Protein AF-A0A673H140-F1 (afdb_monomer_lite)

Secondary structure (DSSP, 8-state):
-------------------------S--TT-----TTPPPPPS-TTTTS-HHHHHHHHHHHT-HHHHHHHHHHHHHTT-HHHHHHHHHHHHHHHHHHHHHHHT---------

pLDDT: mean 72.99, std 15.31, range [42.5, 95.88]

Structure (mmCIF, N/CA/C/O backbone):
data_AF-A0A673H140-F1
#
_entry.id   AF-A0A673H140-F1
#
loop_
_atom_site.group_PDB
_atom_site.id
_atom_site.type_symbol
_atom_site.label_atom_id
_atom_site.label_alt_id
_atom_site.label_comp_id
_atom_site.label_asym_id
_atom_site.label_entity_id
_atom_site.label_seq_id
_atom_site.pdbx_PDB_ins_code
_atom_site.Cartn_x
_atom_site.Cartn_y
_atom_site.Cartn_z
_atom_site.occupancy
_atom_site.B_iso_or_equiv
_atom_site.auth_seq_id
_atom_site.auth_comp_id
_atom_site.auth_asym_id
_atom_site.auth_atom_id
_atom_site.pdbx_PDB_model_num
ATOM 1 N N . MET A 1 1 ? 57.950 -21.718 57.709 1.00 42.59 1 MET A N 1
ATOM 2 C CA . MET A 1 1 ? 58.260 -21.784 56.261 1.00 42.59 1 MET A CA 1
ATOM 3 C C . MET A 1 1 ? 56.959 -21.671 55.474 1.00 42.59 1 MET A C 1
ATOM 5 O O . MET A 1 1 ? 56.028 -22.405 55.770 1.00 42.59 1 MET A O 1
ATOM 9 N N . LYS A 1 2 ? 56.861 -20.713 54.542 1.00 45.78 2 LYS A N 1
ATOM 10 C CA . LYS A 1 2 ? 55.693 -20.516 53.664 1.00 45.78 2 LYS A CA 1
ATOM 11 C C . LYS A 1 2 ? 55.659 -21.623 52.608 1.00 45.78 2 LYS A C 1
ATOM 13 O O . LYS A 1 2 ? 56.658 -21.803 51.921 1.00 45.78 2 LYS A O 1
ATOM 18 N N . THR A 1 3 ? 54.523 -22.288 52.410 1.00 48.66 3 THR A N 1
ATOM 19 C CA . THR A 1 3 ? 54.263 -23.022 51.162 1.00 48.66 3 THR A CA 1
ATOM 20 C C . THR A 1 3 ? 52.892 -22.646 50.610 1.00 48.66 3 THR A C 1
ATOM 22 O O . THR A 1 3 ? 51.837 -22.939 51.161 1.00 48.66 3 THR A O 1
ATOM 25 N N . SER A 1 4 ? 52.960 -21.898 49.513 1.00 50.91 4 SER A N 1
ATOM 26 C CA . SER A 1 4 ? 51.868 -21.521 48.628 1.00 50.91 4 SER A CA 1
ATOM 27 C C . SER A 1 4 ? 51.388 -22.761 47.869 1.00 50.91 4 SER A C 1
ATOM 29 O O . SER A 1 4 ? 52.201 -23.424 47.224 1.00 50.91 4 SER A O 1
ATOM 31 N N . ARG A 1 5 ? 50.089 -23.085 47.916 1.00 55.84 5 ARG A N 1
ATOM 32 C CA . ARG A 1 5 ? 49.480 -24.061 46.998 1.00 55.84 5 ARG A CA 1
ATOM 33 C C . ARG A 1 5 ? 48.533 -23.352 46.037 1.00 55.84 5 ARG A C 1
ATOM 35 O O . ARG A 1 5 ? 47.518 -22.783 46.427 1.00 55.84 5 ARG A O 1
ATOM 42 N N . LYS A 1 6 ? 48.942 -23.391 44.767 1.00 54.00 6 LYS A N 1
ATOM 43 C CA . LYS A 1 6 ? 48.210 -22.958 43.575 1.00 54.00 6 LYS A CA 1
ATOM 44 C C . LYS A 1 6 ? 46.882 -23.716 43.423 1.00 54.00 6 LYS A C 1
ATOM 46 O O . LYS A 1 6 ? 46.770 -24.885 43.775 1.00 54.00 6 LYS A O 1
ATOM 51 N N . ARG A 1 7 ? 45.916 -22.991 42.857 1.00 52.50 7 ARG A N 1
ATOM 52 C CA . ARG A 1 7 ? 44.509 -23.326 42.594 1.00 52.50 7 ARG A CA 1
ATOM 53 C C . ARG A 1 7 ? 44.331 -24.548 41.686 1.00 52.50 7 ARG A C 1
ATOM 55 O O . ARG A 1 7 ? 45.094 -24.719 40.743 1.00 52.50 7 ARG A O 1
ATOM 62 N N . SER A 1 8 ? 43.225 -25.264 41.865 1.00 46.72 8 SER A N 1
ATOM 63 C CA . SER A 1 8 ? 42.536 -25.931 40.758 1.00 46.72 8 SER A CA 1
ATOM 64 C C . SER A 1 8 ? 41.057 -25.577 40.855 1.00 46.72 8 SER A C 1
ATOM 66 O O . SER A 1 8 ? 40.376 -25.948 41.807 1.00 46.72 8 SER A O 1
ATOM 68 N N . ILE A 1 9 ? 40.608 -24.751 39.916 1.00 57.34 9 ILE A N 1
ATOM 69 C CA . ILE A 1 9 ?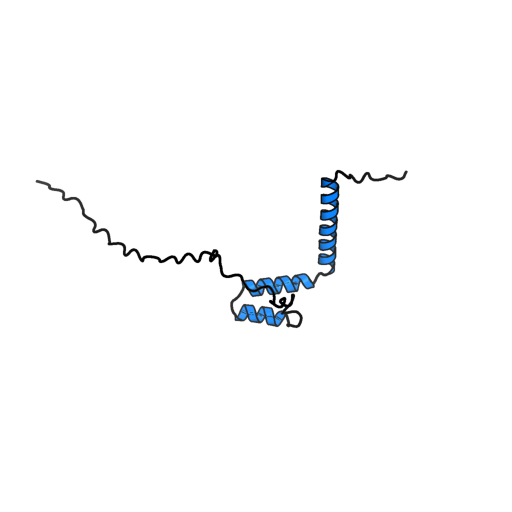 39.200 -24.432 39.700 1.00 57.34 9 ILE A CA 1
ATOM 70 C C . ILE A 1 9 ? 38.633 -25.649 38.973 1.00 57.34 9 ILE A C 1
ATOM 72 O O . ILE A 1 9 ? 39.116 -25.992 37.895 1.00 57.34 9 ILE A O 1
ATOM 76 N N . SER A 1 10 ? 37.650 -26.324 39.565 1.00 53.97 10 SER A N 1
ATOM 77 C CA . SER A 1 10 ? 36.905 -27.383 38.893 1.00 53.97 10 SER A CA 1
ATOM 78 C C . SER A 1 10 ? 36.112 -26.756 37.749 1.00 53.97 10 SER A C 1
ATOM 80 O O . SER A 1 10 ? 35.036 -26.194 37.958 1.00 53.97 10 SER A O 1
ATOM 82 N N . THR A 1 11 ? 36.679 -26.801 36.545 1.00 56.53 11 THR A N 1
ATOM 83 C CA . THR A 1 11 ? 35.9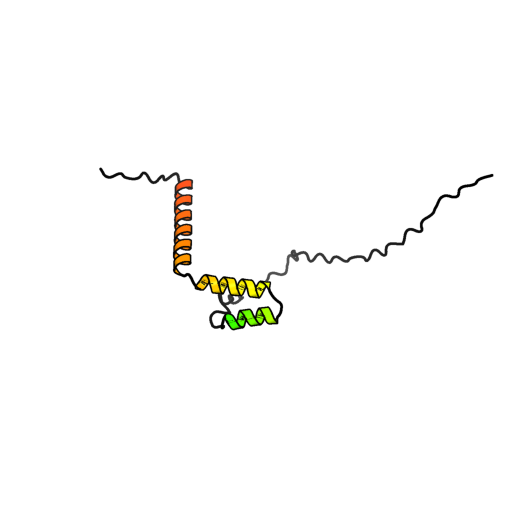90 -26.475 35.300 1.00 56.53 11 THR A CA 1
ATOM 84 C C . THR A 1 11 ? 34.739 -27.338 35.222 1.00 56.53 11 THR A C 1
ATOM 86 O O . THR A 1 11 ? 34.828 -28.563 35.151 1.00 56.53 11 THR A O 1
ATOM 89 N N . ALA A 1 12 ? 33.575 -26.694 35.286 1.00 51.62 12 ALA A N 1
ATOM 90 C CA . ALA A 1 12 ? 32.293 -27.327 35.048 1.00 51.62 12 ALA A CA 1
ATOM 91 C C . ALA A 1 12 ? 32.370 -28.129 33.741 1.00 51.62 12 ALA A C 1
ATOM 93 O O . ALA A 1 12 ? 32.742 -27.588 32.696 1.00 51.62 12 ALA A O 1
ATOM 94 N N . MET A 1 13 ? 32.044 -29.422 33.801 1.00 44.62 13 MET A N 1
ATOM 95 C CA . MET A 1 13 ? 31.792 -30.214 32.604 1.00 44.62 13 MET A CA 1
ATOM 96 C C . MET A 1 13 ? 30.576 -29.602 31.923 1.00 44.62 13 MET A C 1
ATOM 98 O O . MET A 1 13 ? 29.437 -29.829 32.318 1.00 44.62 13 MET A O 1
ATOM 102 N N . SER A 1 14 ? 30.870 -28.763 30.932 1.00 45.91 14 SER A N 1
ATOM 103 C CA . SER A 1 14 ? 29.945 -28.303 29.914 1.00 45.91 14 SER A CA 1
ATOM 104 C C . SER A 1 14 ? 29.170 -29.518 29.423 1.00 45.91 14 SER A C 1
ATOM 106 O O . SER A 1 14 ? 29.713 -30.358 28.700 1.00 45.91 14 SER A O 1
ATOM 108 N N . SER A 1 15 ? 27.908 -29.639 29.840 1.00 49.59 15 SER A N 1
ATOM 109 C CA . SER A 1 15 ? 26.948 -30.398 29.064 1.00 49.59 15 SER A CA 1
ATOM 110 C C . SER A 1 15 ? 26.851 -29.634 27.756 1.00 49.59 15 SER A C 1
ATOM 112 O O . SER A 1 15 ? 26.120 -28.645 27.649 1.00 49.59 15 SER A O 1
ATOM 114 N N . TYR A 1 16 ? 27.651 -30.049 26.779 1.00 49.50 16 TYR A N 1
ATOM 115 C CA . TYR A 1 16 ? 27.350 -29.798 25.390 1.00 49.50 16 TYR A CA 1
ATOM 116 C C . TYR A 1 16 ?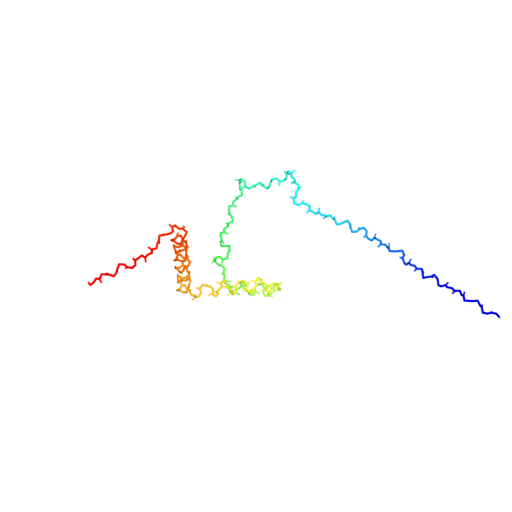 25.958 -30.401 25.204 1.00 49.50 16 TYR A C 1
ATOM 118 O O . TYR A 1 16 ? 25.777 -31.594 24.984 1.00 49.50 16 TYR A O 1
ATOM 126 N N . ALA A 1 17 ? 24.930 -29.576 25.400 1.00 51.06 17 ALA A N 1
ATOM 127 C CA . ALA A 1 17 ? 23.673 -29.788 24.737 1.00 51.06 17 ALA A CA 1
ATOM 128 C C . ALA A 1 17 ? 24.094 -29.893 23.279 1.00 51.06 17 ALA A C 1
ATOM 130 O O . ALA A 1 17 ? 24.518 -28.905 22.675 1.00 51.06 17 ALA A O 1
ATOM 131 N N . SER A 1 18 ? 24.151 -31.129 22.786 1.00 53.59 18 SER A N 1
ATOM 132 C CA . SER A 1 18 ? 24.286 -31.415 21.377 1.00 53.59 18 SER A CA 1
ATOM 133 C C . SER A 1 18 ? 23.065 -30.756 20.762 1.00 53.59 18 SER A C 1
ATOM 135 O O . SER A 1 18 ? 21.975 -31.324 20.738 1.00 53.59 18 SER A O 1
ATOM 137 N N . SER A 1 19 ? 23.217 -29.481 20.405 1.00 56.69 19 SER A N 1
ATOM 138 C CA . SER A 1 19 ? 22.312 -28.788 19.520 1.00 56.69 19 SER A CA 1
ATOM 139 C C . SER A 1 19 ? 22.450 -29.544 18.219 1.00 56.69 19 SER A C 1
ATOM 141 O O . SER A 1 19 ? 23.295 -29.216 17.385 1.00 56.69 19 SER A O 1
ATOM 143 N N . ASP A 1 20 ? 21.637 -30.589 18.080 1.00 55.28 20 ASP A N 1
ATOM 144 C CA . ASP A 1 20 ? 21.220 -31.142 16.807 1.00 55.28 20 ASP A CA 1
ATOM 145 C C . ASP A 1 20 ? 20.515 -29.999 16.072 1.00 55.28 20 ASP A C 1
ATOM 147 O O . ASP A 1 20 ? 19.292 -29.866 16.040 1.00 55.28 20 ASP A O 1
ATOM 151 N N . SER A 1 21 ? 21.327 -29.074 15.559 1.00 59.00 21 SER A N 1
ATOM 152 C CA . SER A 1 21 ? 20.934 -28.123 14.550 1.00 59.00 21 SER A CA 1
ATOM 153 C C . SER A 1 21 ? 20.644 -28.985 13.341 1.00 59.00 21 SER A C 1
ATOM 155 O O . SER A 1 21 ? 21.518 -29.242 12.510 1.00 59.00 21 SER A O 1
ATOM 157 N N . ARG A 1 22 ? 19.404 -29.475 13.261 1.00 60.78 22 ARG A N 1
ATOM 158 C CA . ARG A 1 22 ? 18.847 -29.999 12.024 1.00 60.78 22 ARG A CA 1
ATOM 159 C C . ARG A 1 22 ? 18.806 -28.822 11.075 1.00 60.78 22 ARG A C 1
ATOM 161 O O . ARG A 1 22 ? 17.817 -28.099 10.980 1.00 60.78 22 ARG A O 1
ATOM 168 N N . ARG A 1 23 ? 19.937 -28.580 10.419 1.00 55.69 23 ARG A N 1
ATOM 169 C CA . ARG A 1 23 ? 20.035 -27.683 9.285 1.00 55.69 23 ARG A CA 1
ATOM 170 C C . ARG A 1 23 ? 19.106 -28.283 8.248 1.00 55.69 23 ARG A C 1
ATOM 172 O O . ARG A 1 23 ? 19.457 -29.244 7.569 1.00 55.69 23 ARG A O 1
ATOM 179 N N . VAL A 1 24 ? 17.891 -27.750 8.179 1.00 56.03 24 VAL A N 1
ATOM 180 C CA . VAL A 1 24 ? 16.961 -28.052 7.101 1.00 56.03 24 VAL A CA 1
ATOM 181 C C . VAL A 1 24 ? 17.597 -27.462 5.852 1.00 56.03 24 VAL A C 1
ATOM 183 O O . VAL A 1 24 ? 17.530 -26.262 5.595 1.00 56.03 24 VAL A O 1
ATOM 186 N N . SER A 1 25 ? 18.329 -28.298 5.126 1.00 57.78 25 SER A N 1
ATOM 187 C CA . SER A 1 25 ? 18.820 -27.946 3.808 1.00 57.78 25 SER A CA 1
ATOM 188 C C . SER A 1 25 ? 17.611 -27.862 2.884 1.00 57.78 25 SER A C 1
ATOM 190 O O . SER A 1 25 ? 16.867 -28.832 2.748 1.00 57.78 25 SER A O 1
ATOM 192 N N . ALA A 1 26 ? 17.427 -26.723 2.215 1.00 60.81 26 ALA A N 1
ATOM 193 C CA . ALA A 1 26 ? 16.450 -26.597 1.132 1.00 60.81 26 ALA A CA 1
ATOM 194 C C . ALA A 1 26 ? 16.763 -27.540 -0.051 1.00 60.81 26 ALA A C 1
ATOM 196 O O . ALA A 1 26 ? 15.957 -27.678 -0.967 1.00 60.81 26 ALA A O 1
ATOM 197 N N . ALA A 1 27 ? 17.918 -28.209 -0.030 1.00 57.53 27 ALA A N 1
ATOM 198 C CA . ALA A 1 27 ? 18.339 -29.169 -1.031 1.00 57.53 27 ALA A CA 1
ATOM 199 C C . ALA A 1 27 ? 18.027 -30.613 -0.608 1.00 57.53 27 ALA A C 1
ATOM 201 O O . ALA A 1 27 ? 18.910 -31.468 -0.601 1.00 57.53 27 ALA A O 1
ATOM 202 N N . VAL A 1 28 ? 16.760 -30.929 -0.329 1.00 58.09 28 VAL A N 1
ATOM 203 C CA . VAL A 1 28 ? 16.278 -32.265 -0.712 1.00 58.09 28 VAL A CA 1
ATOM 204 C C . VAL A 1 28 ? 16.015 -32.188 -2.210 1.00 58.09 28 VAL A C 1
ATOM 206 O O . VAL A 1 28 ? 14.918 -31.859 -2.661 1.00 58.09 28 VAL A O 1
ATOM 209 N N . SER A 1 29 ? 17.072 -32.423 -2.990 1.00 62.12 29 SER A N 1
ATOM 210 C CA . SER A 1 29 ? 16.957 -32.695 -4.421 1.00 62.12 29 SER A CA 1
ATOM 211 C C . SER A 1 29 ? 16.042 -33.911 -4.584 1.00 62.12 29 SER A C 1
ATOM 213 O O . SER A 1 29 ? 16.459 -35.041 -4.349 1.00 62.12 29 SER A O 1
ATOM 215 N N . GLY A 1 30 ? 14.759 -33.678 -4.870 1.00 61.69 30 GLY A N 1
ATOM 216 C CA . GLY A 1 30 ? 13.775 -34.753 -5.026 1.00 61.69 30 GLY A CA 1
ATOM 217 C C . GLY A 1 30 ? 12.326 -34.349 -4.769 1.00 61.69 30 GLY A C 1
ATOM 218 O O . GLY A 1 30 ? 11.434 -34.859 -5.442 1.00 61.69 30 GLY A O 1
ATOM 219 N N . VAL A 1 31 ? 12.062 -33.383 -3.881 1.00 65.00 31 VAL A N 1
ATOM 220 C CA . VAL A 1 31 ? 10.688 -32.907 -3.639 1.00 65.00 31 VAL A CA 1
ATOM 221 C C . VAL A 1 31 ? 10.381 -31.755 -4.589 1.00 65.00 31 VAL A C 1
ATOM 223 O O . VAL A 1 31 ? 10.520 -30.577 -4.263 1.00 65.00 31 VAL A O 1
ATOM 226 N N . LYS A 1 32 ? 9.977 -32.095 -5.815 1.00 69.62 32 LYS A N 1
ATOM 227 C CA . LYS A 1 32 ? 9.406 -31.107 -6.734 1.00 69.62 32 LYS A CA 1
ATOM 228 C C . LYS A 1 32 ? 8.024 -30.729 -6.214 1.00 69.62 32 LYS A C 1
ATOM 230 O O . LYS A 1 32 ? 7.115 -31.554 -6.202 1.00 69.62 32 LYS A O 1
ATOM 235 N N . PHE A 1 33 ? 7.853 -29.475 -5.802 1.00 71.19 33 PHE A N 1
ATOM 236 C CA . PHE A 1 33 ? 6.520 -28.933 -5.561 1.00 71.19 33 PHE A CA 1
ATOM 237 C C . PHE A 1 33 ? 5.696 -29.085 -6.845 1.00 71.19 33 PHE A C 1
ATOM 239 O O . PHE A 1 33 ? 6.065 -28.542 -7.886 1.00 71.19 33 PHE A O 1
ATOM 246 N N . GLY A 1 34 ? 4.595 -29.836 -6.769 1.00 76.62 34 GLY A N 1
ATOM 247 C CA . GLY A 1 34 ? 3.664 -30.052 -7.875 1.00 76.62 34 GLY A CA 1
ATOM 248 C C . GLY A 1 34 ? 2.931 -28.762 -8.234 1.00 76.62 34 GLY A C 1
ATOM 249 O O . GLY A 1 34 ? 1.795 -28.540 -7.827 1.00 76.62 34 GLY A O 1
ATOM 250 N N . THR A 1 35 ? 3.596 -27.872 -8.964 1.00 79.12 35 THR A N 1
ATOM 251 C CA . THR A 1 35 ? 3.044 -26.579 -9.386 1.00 79.12 35 THR A CA 1
ATOM 252 C C . THR A 1 35 ? 2.249 -26.672 -10.687 1.00 79.12 35 THR A C 1
ATOM 254 O O . THR A 1 35 ? 1.487 -25.753 -10.977 1.00 79.12 35 THR A O 1
ATOM 257 N N . ALA A 1 36 ? 2.368 -27.780 -11.431 1.00 81.81 36 ALA A N 1
ATOM 258 C CA . ALA A 1 36 ? 1.781 -27.967 -12.762 1.00 81.81 36 ALA A CA 1
ATOM 259 C C . ALA A 1 36 ? 0.250 -27.806 -12.808 1.00 81.81 36 ALA A C 1
ATOM 261 O O . ALA A 1 36 ? -0.283 -27.287 -13.783 1.00 81.81 36 ALA A O 1
ATOM 262 N N . HIS A 1 37 ? -0.455 -28.191 -11.740 1.00 77.88 37 HIS A N 1
ATOM 263 C CA . HIS A 1 37 ? -1.917 -28.070 -11.635 1.00 77.88 37 HIS A CA 1
ATOM 264 C C . HIS A 1 37 ? -2.359 -27.135 -10.508 1.00 77.88 37 HIS A C 1
ATOM 266 O O . HIS A 1 37 ? -3.529 -27.114 -10.122 1.00 77.88 37 HIS A O 1
ATOM 272 N N . ARG A 1 38 ? -1.429 -26.356 -9.941 1.00 82.69 38 ARG A N 1
ATOM 273 C CA . ARG A 1 38 ? -1.773 -25.456 -8.846 1.00 82.69 38 ARG A CA 1
ATOM 274 C C . ARG A 1 38 ? -2.593 -24.298 -9.403 1.00 82.69 38 ARG A C 1
ATOM 276 O O . ARG A 1 38 ? -2.094 -23.512 -10.209 1.00 82.69 38 ARG A O 1
ATOM 283 N N . LYS A 1 39 ? -3.842 -24.176 -8.946 1.00 85.06 39 LYS A N 1
ATOM 284 C CA . LYS A 1 39 ? -4.683 -23.014 -9.252 1.00 85.06 39 LYS A CA 1
ATOM 285 C C . LYS A 1 39 ? -3.942 -21.744 -8.830 1.00 85.06 39 LYS A C 1
ATOM 287 O O . LYS A 1 39 ? -3.319 -21.702 -7.765 1.00 85.06 39 LYS A O 1
ATOM 292 N N . LYS A 1 40 ? -3.969 -20.723 -9.686 1.00 81.88 40 LYS A N 1
ATOM 293 C CA . LYS A 1 40 ? -3.436 -19.406 -9.329 1.00 81.88 40 LYS A CA 1
ATOM 294 C C . LYS A 1 40 ? -4.255 -18.873 -8.153 1.00 81.88 40 LYS A C 1
ATOM 296 O O . LYS A 1 40 ? -5.478 -18.997 -8.152 1.00 81.88 40 LYS A O 1
ATOM 301 N N . ALA A 1 41 ? -3.574 -18.340 -7.143 1.00 78.25 41 ALA A N 1
ATOM 302 C CA . ALA A 1 41 ? -4.254 -17.628 -6.072 1.00 78.25 41 ALA A CA 1
ATOM 303 C C . ALA A 1 41 ? -4.906 -16.365 -6.649 1.00 78.25 41 ALA A C 1
ATOM 305 O O . ALA A 1 41 ? -4.365 -15.777 -7.591 1.00 78.25 41 ALA A O 1
ATOM 306 N N . SER A 1 42 ? -6.048 -15.962 -6.086 1.00 75.31 42 SER A N 1
ATOM 307 C CA . SER A 1 42 ? -6.638 -14.665 -6.418 1.00 75.31 42 SER A CA 1
ATOM 308 C C . SER A 1 42 ? -5.634 -13.559 -6.070 1.00 75.31 42 SER A C 1
ATOM 310 O O . SER A 1 42 ? -5.040 -13.615 -4.988 1.00 75.31 42 SER A O 1
ATOM 312 N N . PRO A 1 43 ? -5.417 -12.576 -6.960 1.00 73.69 43 PRO A N 1
ATOM 313 C CA . PRO A 1 43 ? -4.466 -11.496 -6.722 1.00 73.69 43 PRO A CA 1
ATOM 314 C C . PRO A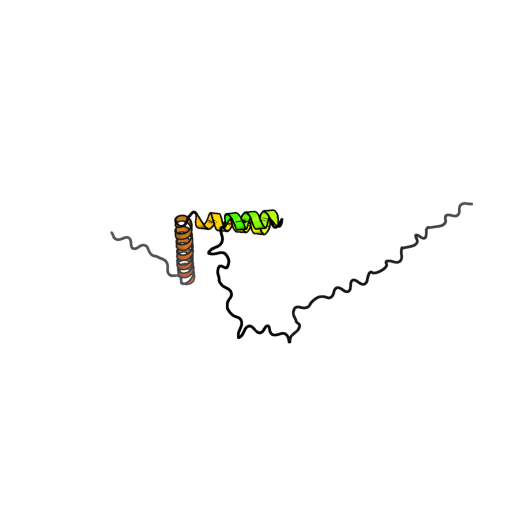 1 43 ? -4.862 -10.617 -5.530 1.00 73.69 43 PRO A C 1
ATOM 316 O O . PRO A 1 43 ? -3.980 -10.081 -4.864 1.00 73.69 43 PRO A O 1
ATOM 319 N N . ASN A 1 44 ? -6.158 -10.504 -5.225 1.00 81.06 44 ASN A N 1
ATOM 320 C CA . ASN A 1 44 ? -6.647 -9.742 -4.084 1.00 81.06 44 ASN A CA 1
ATOM 321 C C . ASN A 1 44 ? -7.738 -10.514 -3.332 1.00 81.06 44 ASN A C 1
ATOM 323 O O . ASN A 1 44 ? -8.918 -10.458 -3.661 1.00 81.06 44 ASN A O 1
ATOM 327 N N . ILE A 1 45 ? -7.341 -11.238 -2.288 1.00 81.31 45 ILE A N 1
ATOM 328 C CA . ILE A 1 45 ? -8.281 -11.972 -1.424 1.00 81.31 45 ILE A CA 1
ATOM 329 C C . ILE A 1 45 ? -9.098 -11.053 -0.498 1.00 81.31 45 ILE A C 1
ATOM 331 O O . ILE A 1 45 ? -10.015 -11.528 0.166 1.00 81.31 45 ILE A O 1
ATOM 335 N N . PHE A 1 46 ? -8.773 -9.756 -0.447 1.00 80.69 46 PHE A N 1
ATOM 336 C CA . PHE A 1 46 ? -9.410 -8.764 0.422 1.00 80.69 46 PHE A CA 1
ATOM 337 C C . PHE A 1 46 ? -10.218 -7.717 -0.351 1.00 80.69 46 PHE A C 1
ATOM 339 O O . PHE A 1 46 ? -10.643 -6.732 0.242 1.00 80.69 46 PHE A O 1
ATOM 346 N N . GLU A 1 47 ? -10.451 -7.917 -1.650 1.00 80.12 47 GLU A N 1
ATOM 347 C CA . GLU A 1 47 ? -11.122 -6.941 -2.522 1.00 80.12 47 GLU A CA 1
ATOM 348 C C . GLU A 1 47 ? -12.481 -6.482 -1.974 1.00 80.12 47 GLU A C 1
ATOM 350 O O . GLU A 1 47 ? -12.764 -5.291 -1.938 1.00 80.12 47 GLU A O 1
ATOM 355 N N . ASN A 1 48 ? -13.274 -7.422 -1.456 1.00 83.06 48 ASN A N 1
ATOM 356 C CA . ASN A 1 48 ? -14.617 -7.158 -0.930 1.00 83.06 48 ASN A CA 1
ATOM 357 C C . ASN A 1 48 ? -14.663 -7.077 0.603 1.00 83.06 48 ASN A C 1
ATOM 359 O O . ASN A 1 48 ? -15.735 -7.137 1.204 1.00 83.06 48 ASN A O 1
ATOM 363 N N . VAL A 1 49 ? -13.505 -7.014 1.260 1.00 83.75 49 VAL A N 1
ATOM 364 C CA . VAL A 1 49 ? -13.425 -6.970 2.720 1.00 83.75 49 VAL A CA 1
ATOM 365 C C . VAL A 1 49 ? -13.366 -5.518 3.168 1.00 83.75 49 VAL A C 1
ATOM 367 O O . VAL A 1 49 ? -12.595 -4.722 2.638 1.00 83.75 49 VAL A O 1
ATOM 370 N N . ASN A 1 50 ? -14.154 -5.176 4.189 1.00 86.94 50 ASN A N 1
ATOM 371 C CA . ASN A 1 50 ? -14.052 -3.868 4.822 1.00 86.94 50 ASN A CA 1
ATOM 372 C C . ASN A 1 50 ? -12.647 -3.700 5.432 1.00 86.94 50 ASN A C 1
ATOM 374 O O . ASN A 1 50 ? -12.276 -4.401 6.378 1.00 86.94 50 ASN A O 1
ATOM 378 N N . GLN A 1 51 ? -11.872 -2.765 4.887 1.00 83.69 51 GLN A N 1
ATOM 379 C CA . GLN A 1 51 ? -10.476 -2.551 5.256 1.00 83.69 51 GLN A CA 1
ATOM 380 C C . GLN A 1 51 ? -10.321 -2.067 6.710 1.00 83.69 51 GLN A C 1
ATOM 382 O O . GLN A 1 51 ? -9.362 -2.454 7.377 1.00 83.69 51 GLN A O 1
ATOM 387 N N . ASP A 1 52 ? -11.303 -1.351 7.265 1.00 87.06 52 ASP A N 1
ATOM 388 C CA . ASP A 1 52 ? -11.297 -0.961 8.684 1.00 87.06 52 ASP A CA 1
ATOM 389 C C . ASP A 1 52 ? -11.464 -2.169 9.610 1.00 87.06 52 ASP A C 1
ATOM 391 O O . ASP A 1 52 ? -10.859 -2.249 10.682 1.00 87.06 52 ASP A O 1
ATOM 395 N N . ALA A 1 53 ? -12.278 -3.142 9.191 1.00 89.50 53 ALA A N 1
ATOM 396 C CA . ALA A 1 53 ? -12.431 -4.395 9.920 1.00 89.50 53 ALA A CA 1
ATOM 397 C C . ALA A 1 53 ? -11.138 -5.225 9.867 1.00 89.50 53 ALA A C 1
ATOM 399 O O . ALA A 1 53 ? -10.789 -5.878 10.850 1.00 89.50 53 ALA A O 1
ATOM 400 N N . LEU A 1 54 ? -10.400 -5.153 8.754 1.00 88.75 54 LEU A N 1
ATOM 401 C CA . LEU A 1 54 ? -9.117 -5.830 8.579 1.00 88.75 54 LEU A CA 1
ATOM 402 C C . LEU A 1 54 ? -8.025 -5.244 9.491 1.00 88.75 54 LEU A C 1
ATOM 404 O O . LEU A 1 54 ? -7.303 -6.000 10.140 1.00 88.75 54 LEU A O 1
ATOM 408 N N . VAL A 1 55 ? -7.938 -3.914 9.607 1.00 92.06 55 VAL A N 1
ATOM 409 C CA . VAL A 1 55 ? -7.002 -3.257 10.540 1.00 92.06 55 VAL A CA 1
ATOM 410 C C . VAL A 1 55 ? -7.313 -3.658 11.984 1.00 92.06 55 VAL A C 1
ATOM 412 O O . VAL A 1 55 ? -6.416 -4.110 12.695 1.00 92.06 55 VAL A O 1
ATOM 415 N N . LYS A 1 56 ? -8.589 -3.592 12.394 1.00 94.19 56 LYS A N 1
ATOM 416 C CA . LYS A 1 56 ? -9.028 -3.998 13.743 1.00 94.19 56 LYS A CA 1
ATOM 417 C C . LYS A 1 56 ? -8.738 -5.469 14.042 1.00 94.19 56 LYS A C 1
ATOM 419 O O . LYS A 1 56 ? -8.410 -5.812 15.176 1.00 94.19 56 LYS A O 1
ATOM 424 N N . LEU A 1 57 ? -8.854 -6.347 13.043 1.00 93.94 57 LEU A N 1
ATOM 425 C CA . LEU A 1 57 ? -8.517 -7.764 13.183 1.00 93.94 57 LEU A CA 1
ATOM 426 C C . LEU A 1 57 ? -7.032 -7.943 13.511 1.00 93.94 57 LEU A C 1
ATOM 428 O O . LEU A 1 57 ? -6.705 -8.673 14.445 1.00 93.94 57 LEU A O 1
ATOM 432 N N . PHE A 1 58 ? -6.148 -7.268 12.775 1.00 94.31 58 PHE A N 1
ATOM 433 C CA . PHE A 1 58 ? -4.706 -7.361 12.998 1.00 94.31 58 PHE A CA 1
ATOM 434 C C . PHE A 1 58 ? -4.275 -6.742 14.327 1.00 94.31 58 PHE A C 1
ATOM 436 O O . PHE A 1 58 ? -3.465 -7.339 15.033 1.00 94.31 58 PHE A O 1
ATOM 443 N N . GLU A 1 59 ? -4.867 -5.611 14.719 1.00 94.75 59 GLU A N 1
ATOM 444 C CA . GLU A 1 59 ? -4.656 -5.022 16.046 1.00 94.75 59 GLU A CA 1
ATOM 445 C C . GLU A 1 59 ? -5.075 -5.988 17.161 1.00 94.75 59 GLU A C 1
ATOM 447 O O . GLU A 1 59 ? -4.305 -6.239 18.086 1.00 94.75 59 GLU A O 1
ATOM 452 N N . LYS A 1 60 ? -6.265 -6.593 17.048 1.00 95.88 60 LYS A N 1
ATOM 453 C CA . LYS A 1 60 ? -6.777 -7.555 18.034 1.00 95.88 60 LYS A CA 1
ATOM 454 C C . LYS A 1 60 ? -5.949 -8.842 18.087 1.00 95.88 60 LYS A C 1
ATOM 456 O O . LYS A 1 60 ? -5.830 -9.443 19.151 1.00 95.88 60 LYS A O 1
ATOM 461 N N . ALA A 1 61 ? -5.386 -9.263 16.957 1.00 94.88 61 ALA A N 1
ATOM 462 C CA . ALA A 1 61 ? -4.479 -10.404 16.872 1.00 94.88 61 ALA A CA 1
ATOM 463 C C . ALA A 1 61 ? -3.055 -10.091 17.375 1.00 94.88 61 ALA A C 1
ATOM 465 O O . ALA A 1 61 ? -2.248 -11.008 17.505 1.00 94.88 61 ALA A O 1
ATOM 466 N N . GLY A 1 62 ? -2.735 -8.820 17.649 1.00 95.25 62 GLY A N 1
ATOM 467 C CA . GLY A 1 62 ? -1.398 -8.381 18.052 1.00 95.25 62 GLY A CA 1
ATOM 468 C C . GLY A 1 62 ? -0.375 -8.329 16.909 1.00 95.25 62 GLY A C 1
ATOM 469 O O . GLY A 1 62 ? 0.817 -8.166 17.168 1.00 95.25 62 GLY A O 1
ATOM 470 N N . ASP A 1 63 ? -0.804 -8.441 15.647 1.00 94.44 63 ASP A N 1
ATOM 471 C CA . ASP A 1 63 ? 0.075 -8.343 14.475 1.00 94.44 63 ASP A CA 1
ATOM 472 C C . ASP A 1 63 ? 0.158 -6.890 13.982 1.00 94.44 63 ASP A C 1
ATOM 474 O O . ASP A 1 63 ? -0.475 -6.479 13.005 1.00 94.44 63 ASP A O 1
ATOM 478 N N . LEU A 1 64 ? 0.971 -6.094 14.681 1.00 92.56 64 LEU A N 1
ATOM 479 C CA . LEU A 1 64 ? 1.170 -4.675 14.370 1.00 92.56 64 LEU A CA 1
ATOM 480 C C . LEU A 1 64 ? 1.742 -4.460 12.959 1.00 92.56 64 LEU A C 1
ATOM 482 O O . LEU A 1 64 ? 1.348 -3.520 12.274 1.00 92.56 64 LEU A O 1
ATOM 486 N N . LYS A 1 65 ? 2.600 -5.370 12.476 1.00 92.62 65 LYS A N 1
ATOM 487 C CA . LYS A 1 65 ? 3.175 -5.291 11.121 1.00 92.62 65 LYS A CA 1
ATOM 488 C C . LYS A 1 65 ? 2.124 -5.533 10.042 1.00 92.62 65 LYS A C 1
ATOM 490 O O . LYS A 1 65 ? 2.201 -4.951 8.959 1.00 92.62 65 LYS A O 1
ATOM 495 N N . ALA A 1 66 ? 1.163 -6.424 10.273 1.00 89.69 66 ALA A N 1
ATOM 496 C CA . ALA A 1 66 ? 0.034 -6.592 9.362 1.00 89.69 66 ALA A CA 1
ATOM 497 C C . ALA A 1 66 ? -0.913 -5.383 9.404 1.00 89.69 66 ALA A C 1
ATOM 499 O O . ALA A 1 66 ? -1.340 -4.922 8.345 1.00 89.69 66 ALA A O 1
ATOM 500 N N . ALA A 1 67 ? -1.165 -4.818 10.589 1.00 90.00 67 ALA A N 1
ATOM 501 C CA . ALA A 1 67 ? -1.993 -3.623 10.743 1.00 90.00 67 ALA A CA 1
ATOM 502 C C . ALA A 1 67 ? -1.400 -2.401 10.016 1.00 90.00 67 ALA A C 1
ATOM 504 O O . ALA A 1 67 ? -2.116 -1.710 9.292 1.00 90.00 67 ALA A O 1
ATOM 505 N N . GLU A 1 68 ? -0.096 -2.146 10.151 1.00 89.75 68 GLU A N 1
ATOM 506 C CA . GLU A 1 68 ? 0.593 -1.056 9.440 1.00 89.75 68 GLU A CA 1
ATOM 507 C C . GLU A 1 68 ? 0.529 -1.227 7.921 1.00 89.75 68 GLU A C 1
ATOM 509 O O . GLU A 1 68 ? 0.198 -0.285 7.198 1.00 89.75 68 GLU A O 1
ATOM 514 N N . ARG A 1 69 ? 0.773 -2.446 7.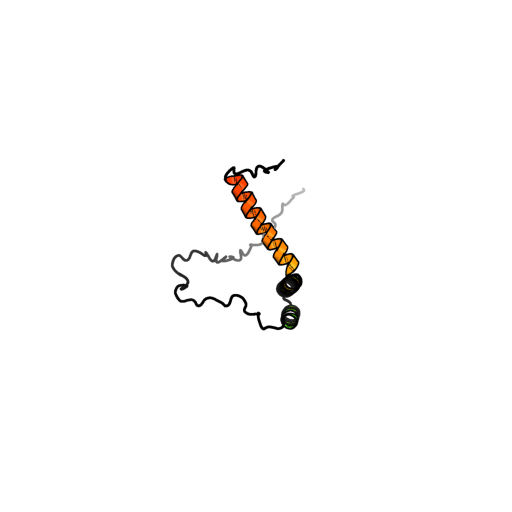424 1.00 88.50 69 ARG A N 1
ATOM 515 C CA . ARG A 1 69 ? 0.650 -2.745 5.990 1.00 88.50 69 ARG A CA 1
ATOM 516 C C . ARG A 1 69 ? -0.770 -2.504 5.479 1.00 88.50 69 ARG A C 1
ATOM 518 O O . ARG A 1 69 ? -0.925 -1.911 4.415 1.00 88.50 69 ARG A O 1
ATOM 525 N N . ALA A 1 70 ? -1.792 -2.903 6.236 1.00 87.00 70 ALA A N 1
ATOM 526 C CA . ALA A 1 70 ? -3.186 -2.654 5.875 1.00 87.00 70 ALA A CA 1
ATOM 527 C C . ALA A 1 70 ? -3.500 -1.147 5.788 1.00 87.00 70 ALA A C 1
ATOM 529 O O . ALA A 1 70 ? -4.120 -0.712 4.820 1.00 87.00 70 ALA A O 1
ATOM 530 N N . ARG A 1 71 ? -2.998 -0.331 6.729 1.00 87.12 71 ARG A N 1
ATOM 531 C CA . ARG A 1 71 ? -3.139 1.139 6.678 1.00 87.12 71 ARG A CA 1
ATOM 532 C C . ARG A 1 71 ? -2.409 1.774 5.494 1.00 87.12 71 ARG A C 1
ATOM 534 O O . ARG A 1 71 ? -2.915 2.719 4.899 1.00 87.12 71 ARG A O 1
ATOM 541 N N . SER A 1 72 ? -1.235 1.259 5.134 1.00 80.19 72 SER A N 1
ATOM 542 C CA . SER A 1 72 ? -0.484 1.761 3.980 1.00 80.19 72 SER A CA 1
ATOM 543 C C . SER A 1 72 ? -1.232 1.507 2.665 1.00 80.19 72 SER A C 1
ATOM 545 O O . SER A 1 72 ? -1.341 2.410 1.836 1.00 80.19 72 SER A O 1
ATOM 547 N N . ILE A 1 73 ? -1.842 0.330 2.507 1.00 77.44 73 ILE A N 1
ATOM 548 C CA . ILE A 1 73 ? -2.672 0.003 1.337 1.00 77.44 73 ILE A CA 1
ATOM 549 C C . ILE A 1 73 ? -3.924 0.896 1.277 1.00 77.44 73 ILE A C 1
ATOM 551 O O . ILE A 1 73 ? -4.253 1.404 0.207 1.00 77.44 73 ILE A O 1
ATOM 555 N N . LEU A 1 74 ? -4.569 1.143 2.424 1.00 71.00 74 LEU A N 1
ATOM 556 C CA . LEU A 1 74 ? -5.673 2.105 2.557 1.00 71.00 74 LEU A CA 1
ATOM 557 C C . LEU A 1 74 ? -5.271 3.496 2.050 1.00 71.00 74 LEU A C 1
ATOM 559 O O . LEU A 1 74 ? -5.979 4.085 1.239 1.00 71.00 74 LEU A O 1
ATOM 563 N N . SER A 1 75 ? -4.116 4.004 2.493 1.00 65.75 75 SER A N 1
ATOM 564 C CA . SER A 1 75 ? -3.620 5.327 2.090 1.00 65.75 75 SER A CA 1
ATOM 565 C C . SER A 1 75 ? -3.270 5.406 0.602 1.00 65.75 75 SER A C 1
ATOM 567 O O . SER A 1 75 ? -3.506 6.431 -0.030 1.00 65.75 75 SER A O 1
ATOM 569 N N . LEU A 1 76 ? -2.774 4.307 0.019 1.00 65.31 76 LEU A N 1
ATOM 570 C CA . LEU A 1 76 ? -2.442 4.236 -1.401 1.00 65.31 76 LEU A CA 1
ATOM 571 C C . LEU A 1 76 ? -3.687 4.456 -2.270 1.00 65.31 76 LEU A C 1
ATOM 573 O O . LEU A 1 76 ? -3.617 5.152 -3.273 1.00 65.31 76 LEU A O 1
ATOM 577 N N . HIS A 1 77 ? -4.846 3.934 -1.868 1.00 65.06 77 HIS A N 1
ATOM 578 C CA . HIS A 1 77 ? -6.074 4.059 -2.656 1.00 65.06 77 HIS A CA 1
ATOM 579 C C . HIS A 1 77 ? -6.710 5.467 -2.610 1.00 65.06 77 HIS A C 1
ATOM 581 O O . HIS A 1 77 ? -7.648 5.735 -3.364 1.00 65.06 77 HIS A O 1
ATOM 587 N N . GLN A 1 78 ? -6.222 6.364 -1.742 1.00 66.25 78 GLN A N 1
ATOM 588 C CA . GLN A 1 78 ? -6.796 7.701 -1.536 1.00 66.25 78 GLN A CA 1
ATOM 589 C C . GLN A 1 78 ? -6.269 8.773 -2.501 1.00 66.25 78 GLN A C 1
ATOM 591 O O . GLN A 1 78 ? -6.907 9.815 -2.624 1.00 66.25 78 GLN A O 1
ATOM 596 N N . ASP A 1 79 ? -5.161 8.533 -3.213 1.00 74.44 79 ASP A N 1
ATOM 597 C CA . ASP A 1 79 ? -4.616 9.482 -4.199 1.00 74.44 79 ASP A CA 1
ATOM 598 C C . ASP A 1 79 ? -4.401 8.819 -5.573 1.00 74.44 79 ASP A C 1
ATOM 600 O O . ASP A 1 79 ? -3.263 8.560 -5.985 1.00 74.44 79 ASP A O 1
ATOM 604 N N . PRO A 1 80 ? -5.488 8.520 -6.312 1.00 75.56 80 PRO A N 1
ATOM 605 C CA . PRO A 1 80 ? -5.385 7.942 -7.652 1.00 75.56 80 PRO A CA 1
ATOM 606 C C . PRO A 1 80 ? -4.599 8.843 -8.618 1.00 75.56 80 PRO A C 1
ATOM 608 O O . PRO A 1 80 ? -3.920 8.345 -9.515 1.00 75.56 80 PRO A O 1
ATOM 611 N N . GLU A 1 81 ? -4.632 10.159 -8.403 1.00 78.19 81 GLU A N 1
ATOM 612 C CA . GLU A 1 81 ? -3.909 11.144 -9.207 1.00 78.19 81 GLU A CA 1
ATOM 613 C C . GLU A 1 81 ? -2.407 11.178 -8.883 1.00 78.19 81 GLU A C 1
ATOM 615 O O . GLU A 1 81 ? -1.564 11.336 -9.765 1.00 78.19 81 GLU A O 1
ATOM 620 N N . GLY A 1 82 ? -2.027 11.001 -7.620 1.00 82.31 82 GLY A N 1
ATOM 621 C CA . GLY A 1 82 ? -0.631 10.808 -7.226 1.00 82.31 82 GLY A CA 1
ATOM 622 C C . GLY A 1 82 ? -0.053 9.522 -7.793 1.00 82.31 82 GLY A C 1
ATOM 623 O O . GLY A 1 82 ? 1.069 9.525 -8.304 1.00 82.31 82 GLY A O 1
ATOM 624 N N . ILE A 1 83 ? -0.840 8.443 -7.782 1.00 81.06 83 ILE A N 1
ATOM 625 C CA . ILE A 1 83 ? -0.449 7.167 -8.386 1.00 81.06 83 ILE A CA 1
ATOM 626 C C . ILE A 1 83 ? -0.270 7.317 -9.896 1.00 81.06 83 ILE A C 1
ATOM 628 O O . ILE A 1 83 ? 0.746 6.872 -10.431 1.00 81.06 83 ILE A O 1
ATOM 632 N N . SER A 1 84 ? -1.219 7.951 -10.591 1.00 80.00 84 SER A N 1
ATOM 633 C CA . SER A 1 84 ? -1.133 8.144 -12.042 1.00 80.00 84 SER A CA 1
ATOM 634 C C . SER A 1 84 ? 0.122 8.942 -12.414 1.00 80.00 84 SER A C 1
ATOM 636 O O . SER A 1 84 ? 0.882 8.521 -13.289 1.00 80.00 84 SER A O 1
ATOM 638 N N . ARG A 1 85 ? 0.425 10.022 -11.679 1.00 84.88 85 ARG A N 1
ATOM 639 C CA . ARG A 1 85 ? 1.657 10.809 -11.848 1.00 84.88 85 ARG A CA 1
ATOM 640 C C . ARG A 1 85 ? 2.919 9.988 -11.593 1.00 84.88 85 ARG A C 1
ATOM 642 O O . ARG A 1 85 ? 3.849 10.061 -12.393 1.00 84.88 85 ARG A O 1
ATOM 649 N N . ALA A 1 86 ? 2.958 9.192 -10.525 1.00 85.62 86 ALA A N 1
ATOM 650 C CA . ALA A 1 86 ? 4.108 8.345 -10.207 1.00 85.62 86 ALA A CA 1
ATOM 651 C C . ALA A 1 86 ? 4.347 7.264 -11.277 1.00 85.62 86 ALA A C 1
ATOM 653 O O . ALA A 1 86 ? 5.486 7.028 -11.680 1.00 85.62 86 ALA A O 1
ATOM 654 N N . LEU A 1 87 ? 3.281 6.645 -11.793 1.00 86.81 87 LEU A N 1
ATOM 655 C CA . LEU A 1 87 ? 3.367 5.674 -12.887 1.00 86.81 87 LEU A CA 1
ATOM 656 C C . LEU A 1 87 ? 3.862 6.320 -14.186 1.00 86.81 87 LEU A C 1
ATOM 658 O O . LEU A 1 87 ? 4.702 5.743 -14.878 1.00 86.81 87 LEU A O 1
ATOM 662 N N . MET A 1 88 ? 3.385 7.527 -14.497 1.00 88.38 88 MET A N 1
ATOM 663 C CA . MET A 1 88 ? 3.838 8.285 -15.664 1.00 88.38 88 MET A CA 1
ATOM 664 C C . MET A 1 88 ? 5.310 8.693 -15.539 1.00 88.38 88 MET A C 1
ATOM 666 O O . MET A 1 88 ? 6.046 8.577 -16.518 1.00 88.38 88 MET A O 1
ATOM 670 N N . ALA A 1 89 ? 5.758 9.091 -14.345 1.00 88.31 89 ALA A N 1
ATOM 671 C CA . ALA A 1 89 ? 7.165 9.374 -14.068 1.00 88.31 89 ALA A CA 1
ATOM 672 C C . ALA A 1 89 ? 8.040 8.127 -14.276 1.00 88.31 89 ALA A C 1
ATOM 674 O O . ALA A 1 89 ? 8.979 8.171 -15.061 1.00 88.31 89 ALA A O 1
ATOM 675 N N . LEU A 1 90 ? 7.664 6.975 -13.708 1.00 88.38 90 LEU A N 1
ATOM 676 C CA . LEU A 1 90 ? 8.382 5.708 -13.915 1.00 88.38 90 LEU A CA 1
ATOM 677 C C . LEU A 1 90 ? 8.435 5.286 -15.392 1.00 88.38 90 LEU A C 1
ATOM 679 O O . LEU A 1 90 ? 9.444 4.760 -15.872 1.00 88.38 90 LEU A O 1
ATOM 683 N N . GLN A 1 91 ? 7.346 5.494 -16.135 1.00 87.62 91 GLN A N 1
ATOM 684 C CA . GLN A 1 91 ? 7.314 5.210 -17.567 1.00 87.62 91 GLN A CA 1
ATOM 685 C C . GLN A 1 91 ? 8.249 6.143 -18.344 1.00 87.62 91 GLN A C 1
ATOM 687 O O . GLN A 1 91 ? 8.895 5.702 -19.300 1.00 87.62 91 GLN A O 1
ATOM 692 N N . GLN A 1 92 ? 8.306 7.415 -17.958 1.00 83.00 92 GLN A N 1
ATOM 693 C CA . GLN A 1 92 ? 9.189 8.403 -18.559 1.00 83.00 92 GLN A CA 1
ATOM 694 C C . GLN A 1 92 ? 10.657 8.089 -18.245 1.00 83.00 92 GLN A C 1
ATOM 696 O O . GLN A 1 92 ? 11.449 7.981 -19.177 1.00 83.00 92 GLN A O 1
ATOM 701 N N . ASP A 1 93 ? 10.985 7.764 -16.996 1.00 84.25 93 ASP A N 1
ATOM 702 C CA . ASP A 1 93 ? 12.327 7.352 -16.569 1.00 84.25 93 ASP A CA 1
ATOM 703 C C . ASP A 1 93 ? 12.820 6.128 -17.345 1.00 84.25 93 ASP A C 1
ATOM 705 O O . ASP A 1 93 ? 13.975 6.060 -17.771 1.00 84.25 93 ASP A O 1
ATOM 709 N N . LYS A 1 94 ? 11.934 5.158 -17.606 1.00 85.00 94 LYS A N 1
ATOM 710 C CA . LYS A 1 94 ? 12.263 3.993 -18.434 1.00 85.00 94 LYS A CA 1
ATOM 711 C C . LYS A 1 94 ? 12.587 4.391 -19.877 1.00 85.00 94 LYS A C 1
ATOM 713 O O . LYS A 1 94 ? 13.516 3.835 -20.466 1.00 85.00 94 LYS A O 1
ATOM 718 N N . LYS A 1 95 ? 11.831 5.330 -20.458 1.00 82.38 95 LYS A N 1
ATOM 719 C CA . LYS A 1 95 ? 12.094 5.852 -21.811 1.00 82.38 95 LYS A CA 1
ATOM 720 C C . LYS A 1 95 ? 13.417 6.610 -21.856 1.00 82.38 95 LYS A C 1
ATOM 722 O O . LYS A 1 95 ? 14.190 6.406 -22.787 1.00 82.38 95 LYS A O 1
ATOM 727 N N . ASP A 1 96 ? 13.691 7.429 -20.851 1.00 81.50 96 ASP A N 1
ATOM 728 C CA . ASP A 1 96 ? 14.909 8.233 -20.784 1.00 81.50 96 ASP A CA 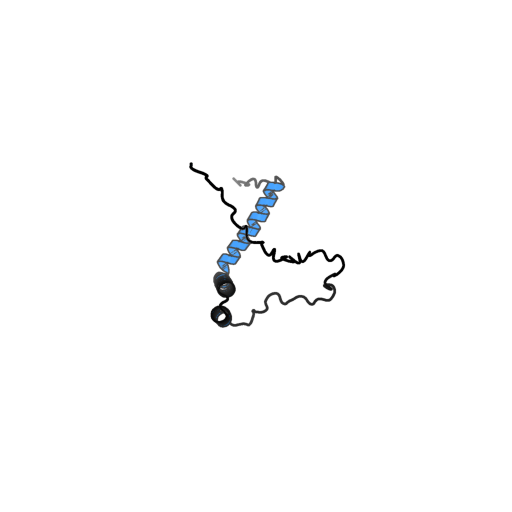1
ATOM 729 C C . ASP A 1 96 ? 16.142 7.355 -20.559 1.00 81.50 96 ASP A C 1
ATOM 731 O O . ASP A 1 96 ? 17.139 7.504 -21.262 1.00 81.50 96 ASP A O 1
ATOM 735 N N . THR A 1 97 ? 16.039 6.340 -19.698 1.00 82.62 97 THR A N 1
ATOM 736 C CA . THR A 1 97 ? 17.078 5.312 -19.521 1.00 82.62 97 THR A CA 1
ATOM 737 C C . THR A 1 97 ? 17.364 4.576 -20.831 1.00 82.62 97 THR A C 1
ATOM 739 O O . THR A 1 97 ? 18.520 4.359 -21.190 1.00 82.62 97 THR A O 1
ATOM 742 N N . PHE A 1 98 ? 16.324 4.220 -21.589 1.00 81.56 98 PHE A N 1
ATOM 743 C CA . PHE A 1 98 ? 16.492 3.589 -22.897 1.00 81.56 98 PHE A CA 1
ATOM 744 C C . PHE A 1 98 ? 17.186 4.519 -23.904 1.00 81.56 98 PHE A C 1
ATOM 746 O O . PHE A 1 98 ? 18.097 4.086 -24.609 1.00 81.56 98 PHE A O 1
ATOM 753 N N . MET A 1 99 ? 16.808 5.798 -23.961 1.00 83.00 99 MET A N 1
ATOM 754 C CA . MET A 1 99 ? 17.476 6.777 -24.826 1.00 83.00 99 MET A CA 1
ATOM 755 C C . MET A 1 99 ? 18.946 6.995 -24.446 1.00 83.00 99 MET A C 1
ATOM 757 O O . MET A 1 99 ? 19.794 7.068 -25.331 1.00 83.00 99 MET A O 1
ATOM 761 N N . LEU A 1 100 ? 19.262 7.026 -23.148 1.00 80.12 100 LEU A N 1
ATOM 762 C CA . LEU A 1 100 ? 20.640 7.090 -22.653 1.00 80.12 100 LEU A CA 1
ATOM 763 C C . LEU A 1 100 ? 21.466 5.877 -23.105 1.00 80.12 100 LEU A C 1
ATOM 765 O O . LEU A 1 100 ? 22.574 6.050 -23.604 1.00 80.12 100 LEU A O 1
ATOM 769 N N . ILE A 1 101 ? 20.923 4.660 -22.981 1.00 84.12 101 ILE A N 1
ATOM 770 C CA . ILE A 1 101 ? 21.616 3.419 -23.374 1.00 84.12 101 ILE A CA 1
ATOM 771 C C . ILE A 1 101 ? 21.820 3.344 -24.892 1.00 84.12 101 ILE A C 1
ATOM 773 O O . ILE A 1 101 ? 22.866 2.904 -25.360 1.00 84.12 101 ILE A O 1
ATOM 777 N N . THR A 1 102 ? 20.822 3.764 -25.668 1.00 81.12 102 THR A N 1
ATOM 778 C CA . THR A 1 102 ? 20.861 3.722 -27.139 1.00 81.12 102 THR A CA 1
ATOM 779 C C . THR A 1 102 ? 21.626 4.888 -27.770 1.00 81.12 102 THR A C 1
ATOM 781 O O . THR A 1 102 ? 21.807 4.901 -28.986 1.00 81.12 102 THR A O 1
ATOM 784 N N . GLY A 1 103 ? 22.072 5.873 -26.980 1.00 73.44 103 GLY A N 1
ATOM 785 C CA . GLY A 1 103 ? 22.749 7.076 -27.477 1.00 73.44 103 GLY A CA 1
ATOM 786 C C . GLY A 1 103 ? 21.841 8.022 -28.275 1.00 73.44 103 GLY A C 1
ATOM 787 O O . GLY A 1 103 ? 22.325 8.976 -28.887 1.00 73.44 103 GLY A O 1
ATOM 788 N N . LEU A 1 104 ? 20.525 7.783 -28.277 1.00 70.19 104 LEU A N 1
ATOM 789 C CA . LEU A 1 104 ? 19.544 8.583 -29.002 1.00 70.19 104 LEU A CA 1
ATOM 790 C C . LEU A 1 104 ? 19.233 9.857 -28.199 1.00 70.19 104 LEU A C 1
ATOM 792 O O . LEU A 1 104 ? 18.318 9.902 -27.379 1.00 70.19 104 LEU A O 1
ATOM 796 N N . THR A 1 105 ? 20.023 10.912 -28.392 1.00 66.12 105 THR A N 1
ATOM 797 C CA . THR A 1 105 ? 19.769 12.200 -27.731 1.00 66.12 105 THR A CA 1
ATOM 798 C C . THR A 1 105 ? 18.592 12.923 -28.391 1.00 66.12 105 THR A C 1
ATOM 800 O O . THR A 1 105 ? 18.527 13.057 -29.614 1.00 66.12 105 THR A O 1
ATOM 803 N N . ARG A 1 106 ? 17.644 13.423 -27.585 1.00 65.00 106 ARG A N 1
ATOM 804 C CA . ARG A 1 106 ? 16.603 14.345 -28.066 1.00 65.00 106 ARG A CA 1
ATOM 805 C C . ARG A 1 106 ? 17.254 15.684 -28.399 1.00 65.00 106 ARG A C 1
ATOM 807 O O . ARG A 1 106 ? 17.337 16.560 -27.543 1.00 65.00 106 ARG A O 1
ATOM 814 N N . GLN A 1 107 ? 17.720 15.857 -29.632 1.00 61.34 107 GLN A N 1
ATOM 815 C CA . GLN A 1 107 ? 17.981 17.197 -30.146 1.00 61.34 107 GLN A CA 1
ATOM 816 C C . GLN A 1 107 ? 16.643 17.937 -30.182 1.00 61.34 107 GLN A C 1
ATOM 818 O O . GLN A 1 107 ? 15.712 17.540 -30.883 1.00 61.34 107 GLN A O 1
ATOM 823 N N . SER A 1 108 ? 16.515 18.979 -29.364 1.00 58.03 108 SER A N 1
ATOM 824 C CA . SER A 1 108 ? 15.373 19.878 -29.423 1.00 58.03 108 SER A CA 1
ATOM 825 C C . SER A 1 108 ? 15.387 20.563 -30.787 1.00 58.03 108 SER A C 1
ATOM 827 O O . SER A 1 108 ? 16.238 21.403 -31.073 1.00 58.03 108 SER A O 1
ATOM 829 N N . LEU A 1 109 ? 14.447 20.185 -31.654 1.00 56.12 109 LEU A N 1
ATOM 830 C CA . LEU A 1 109 ? 14.158 20.940 -32.865 1.00 56.12 109 LEU A CA 1
ATOM 831 C C . LEU A 1 109 ? 13.596 22.295 -32.429 1.00 56.12 109 LEU A C 1
ATOM 833 O O . LEU A 1 109 ? 12.398 22.446 -32.196 1.00 56.12 109 LEU A O 1
ATOM 837 N N . LYS A 1 110 ? 14.482 23.281 -32.264 1.00 49.16 110 LYS A N 1
ATOM 838 C CA . LYS A 1 110 ? 14.091 24.687 -32.224 1.00 49.16 110 LYS A CA 1
ATOM 839 C C . LYS A 1 110 ? 13.607 25.043 -33.626 1.00 49.16 110 LYS A C 1
ATOM 841 O O . LYS A 1 110 ? 14.418 25.290 -34.515 1.00 49.16 110 LYS A O 1
ATOM 846 N N . PHE A 1 111 ? 12.295 25.025 -33.829 1.00 48.16 111 PHE A N 1
ATOM 847 C CA . PHE A 1 111 ? 11.704 25.740 -34.952 1.00 48.16 111 PHE A CA 1
ATOM 848 C C . PHE A 1 111 ? 11.903 27.242 -34.712 1.00 48.16 111 PHE A C 1
ATOM 850 O O . PHE A 1 111 ? 11.658 27.734 -33.609 1.00 48.16 111 PHE A O 1
ATOM 857 N N . ARG A 1 112 ? 12.464 27.899 -35.728 1.00 42.50 112 ARG A N 1
ATOM 858 C CA . ARG A 1 112 ? 12.749 29.334 -35.798 1.00 42.50 112 ARG A CA 1
ATOM 859 C C . ARG A 1 112 ? 11.467 30.146 -35.918 1.00 42.50 112 ARG A C 1
ATOM 861 O O . ARG A 1 112 ? 10.554 29.664 -36.621 1.00 42.50 112 ARG A O 1
#

Sequence (112 aa):
MKTSRKRSISTAMSSYASSDSRRVSAAVSGVKFGTAHRKKASPNIFENVNQDALVKLFEKAGDLKAAERARSILSLHQDPEGISRALMALQQDKKDTFMLITGLTRQSLKFR

Radius of gyration: 31.66 Å; chains: 1; bounding box: 73×64×92 Å

InterPro domains:
  IPR020282 Arginine vasopressin-induced protein 1/transcriptional and immune response regulator [PF15063] (16-91)
  IPR039580 Transcriptional and immune response regulator [PTHR32358] (13-111)

Organism: NCBI:txid307959

Foldseek 3Di:
DDDDDDDDDPDPPPPPPVPPPPVPPPPPVPDDDPPVPDDDDDPDPCPPPDLVVQLVVCVVVVNVVSNVVSVVVVVVVPCPVVVVVVVVVVVVVVVVVVCVVVVPDPPPPPDD